Protein AF-A0A2D9P6U9-F1 (afdb_monomer)

pLDDT: mean 89.76, std 12.32, range [35.62, 98.62]

Radius of gyration: 15.86 Å; Cα contacts (8 Å, |Δi|>4): 103; chains: 1; bounding box: 39×36×44 Å

Nearest PDB structures (foldseek):
  6zie-assembly1_B  TM=2.541E-01  e=7.583E+00  Homo sapiens

Secondary structure (DSSP, 8-state):
-------HHHHHHHHHHHHHHHHHHHHHTTTTS-HHHHHHHHHHHHHHHHHHHH-HHHHHHHHIIIIIHHHHHHHHHT-HHHHHH---TTTS-TTTSTTHHHHHHHHHHHHHHHTT--HHHHHHHHHHHHHHHHHHHHHHHHHHTT-

Structure (m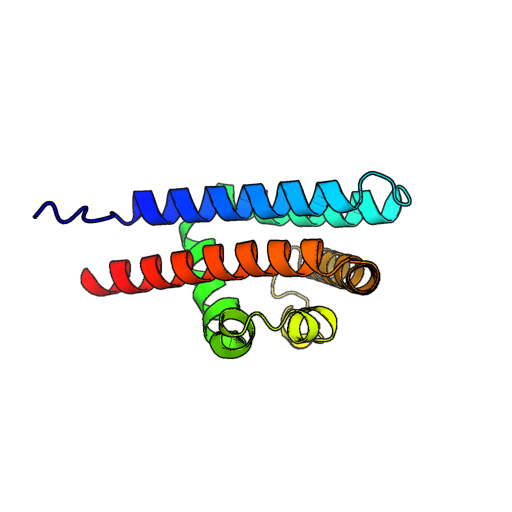mCIF, N/CA/C/O backbone):
data_AF-A0A2D9P6U9-F1
#
_entry.id   AF-A0A2D9P6U9-F1
#
loop_
_atom_site.group_PDB
_atom_site.id
_atom_site.type_symbol
_atom_site.label_atom_id
_atom_site.label_alt_id
_atom_site.label_comp_id
_atom_site.label_asym_id
_atom_site.label_entity_id
_atom_site.label_seq_id
_atom_site.pdbx_PDB_ins_code
_atom_site.Cartn_x
_atom_site.Cartn_y
_atom_site.Cartn_z
_atom_site.occupancy
_atom_site.B_iso_or_equiv
_atom_site.auth_seq_id
_atom_site.auth_comp_id
_atom_site.auth_asym_id
_atom_site.auth_atom_id
_atom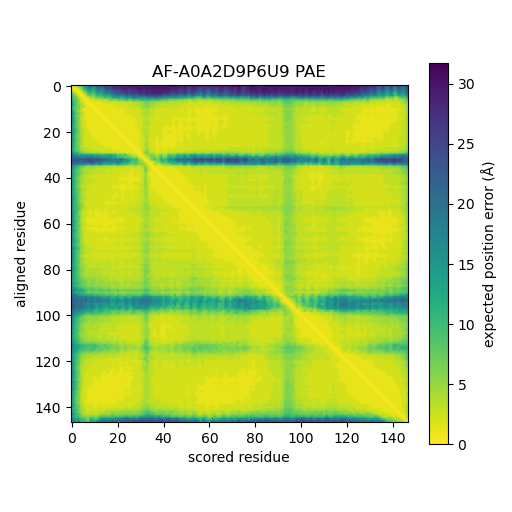_site.pdbx_PDB_model_num
ATOM 1 N N . MET A 1 1 ? -10.775 -17.458 27.946 1.00 35.62 1 MET A N 1
ATOM 2 C CA . MET A 1 1 ? -10.171 -17.271 26.608 1.00 35.62 1 MET A CA 1
ATOM 3 C C . MET A 1 1 ? -9.724 -15.824 26.510 1.00 35.62 1 MET A C 1
ATOM 5 O O . MET A 1 1 ? -10.567 -14.945 26.617 1.00 35.62 1 MET A O 1
ATOM 9 N N . ASN A 1 2 ? -8.417 -15.573 26.414 1.00 35.84 2 ASN A N 1
ATOM 10 C CA . ASN A 1 2 ? -7.880 -14.221 26.261 1.00 35.84 2 ASN A CA 1
ATOM 11 C C . ASN A 1 2 ? -8.333 -13.663 24.911 1.00 35.84 2 ASN A C 1
ATOM 13 O O . ASN A 1 2 ? -7.731 -13.967 23.882 1.00 35.84 2 ASN A O 1
ATOM 17 N N . ASN A 1 3 ? -9.388 -12.849 24.912 1.00 42.59 3 ASN A N 1
ATOM 18 C CA . ASN A 1 3 ? -9.627 -11.926 23.816 1.00 42.59 3 ASN A CA 1
ATOM 19 C C . ASN A 1 3 ? -8.451 -10.950 23.829 1.00 42.59 3 ASN A C 1
ATOM 21 O O . ASN A 1 3 ? -8.446 -9.985 24.589 1.00 42.59 3 ASN A O 1
ATOM 25 N N . LEU A 1 4 ? -7.432 -11.222 23.014 1.00 54.09 4 LEU A N 1
ATOM 26 C CA . LEU A 1 4 ? -6.508 -10.195 22.554 1.00 54.09 4 LEU A CA 1
ATOM 27 C C . LEU A 1 4 ? -7.364 -9.170 21.807 1.00 54.09 4 LEU A C 1
ATOM 29 O O . LEU A 1 4 ? -7.597 -9.281 20.605 1.00 54.09 4 LEU A O 1
ATOM 33 N N . VAL A 1 5 ? -7.918 -8.213 22.549 1.00 66.12 5 VAL A N 1
ATOM 34 C CA . VAL A 1 5 ? -8.590 -7.052 21.983 1.00 66.12 5 VAL A CA 1
ATOM 35 C C . VAL A 1 5 ? -7.483 -6.237 21.337 1.00 66.12 5 VAL A C 1
ATOM 37 O O . VAL A 1 5 ? -6.819 -5.446 21.999 1.00 66.12 5 VAL A O 1
ATOM 40 N N . ILE A 1 6 ? -7.228 -6.488 20.054 1.00 81.25 6 ILE A N 1
ATOM 41 C CA . ILE A 1 6 ? -6.286 -5.682 19.285 1.00 81.25 6 ILE A CA 1
ATOM 42 C C . ILE A 1 6 ? -6.856 -4.261 19.255 1.00 81.25 6 ILE A C 1
ATOM 44 O O . ILE A 1 6 ? -7.960 -4.024 18.755 1.00 81.25 6 ILE A O 1
ATOM 48 N N . ASP A 1 7 ? -6.129 -3.325 19.853 1.00 90.31 7 ASP A N 1
ATOM 49 C CA . ASP A 1 7 ? -6.518 -1.925 19.923 1.00 90.31 7 ASP A CA 1
ATOM 50 C C . ASP A 1 7 ? -6.195 -1.181 18.610 1.00 90.31 7 ASP A C 1
ATOM 52 O O . ASP A 1 7 ? -5.401 -1.628 17.779 1.00 90.31 7 ASP A O 1
ATOM 56 N N . GLU A 1 8 ? -6.816 -0.018 18.409 1.00 93.38 8 GLU A N 1
ATOM 57 C CA . GLU A 1 8 ? -6.653 0.796 17.192 1.00 93.38 8 GLU A CA 1
ATOM 58 C C . GLU A 1 8 ? -5.207 1.210 16.933 1.00 93.38 8 GLU A C 1
ATOM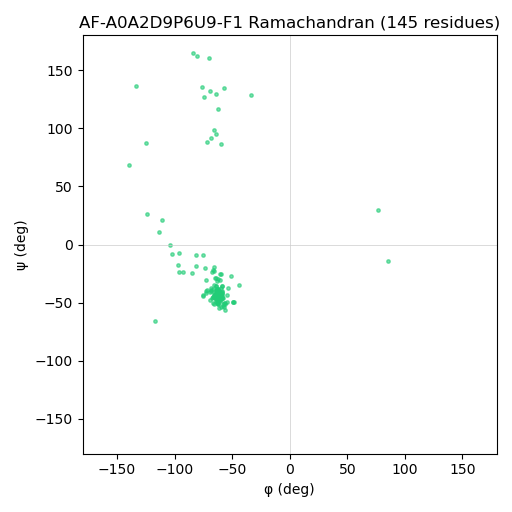 60 O O . GLU A 1 8 ? -4.785 1.263 15.778 1.00 93.38 8 GLU A O 1
ATOM 65 N N . LYS A 1 9 ? -4.443 1.495 17.993 1.00 95.00 9 LYS A N 1
ATOM 66 C CA . LYS A 1 9 ? -3.041 1.892 17.876 1.00 95.00 9 LYS A CA 1
ATOM 67 C C . LYS A 1 9 ? -2.209 0.706 17.398 1.00 95.00 9 LYS A C 1
ATOM 69 O O . LYS A 1 9 ? -1.372 0.880 16.515 1.00 95.00 9 LYS A O 1
ATOM 74 N N . SER A 1 10 ? -2.478 -0.498 17.898 1.00 96.38 10 SER A N 1
ATOM 75 C CA . SER A 1 10 ? -1.860 -1.734 17.407 1.00 96.38 10 SER A CA 1
ATOM 76 C C . SER A 1 10 ? -2.172 -1.993 15.928 1.00 96.38 10 SER A C 1
ATOM 78 O O . SER A 1 10 ? -1.255 -2.287 15.158 1.00 96.38 10 SER A O 1
ATOM 80 N N . ILE A 1 11 ? -3.426 -1.811 15.494 1.00 97.75 11 ILE A N 1
ATOM 81 C CA . ILE A 1 11 ? -3.815 -1.963 14.077 1.00 97.75 11 ILE A CA 1
ATOM 82 C C . ILE A 1 11 ? -3.109 -0.921 13.202 1.00 97.75 11 ILE A C 1
ATOM 84 O O . ILE A 1 11 ? -2.536 -1.270 12.169 1.00 97.75 11 ILE A O 1
ATOM 88 N N . LEU A 1 12 ? -3.115 0.348 13.622 1.00 97.69 12 LEU A N 1
ATOM 89 C CA . LEU A 1 12 ? -2.475 1.445 12.899 1.00 97.69 12 LEU A CA 1
ATOM 90 C C . LEU A 1 12 ? -0.966 1.216 12.755 1.00 97.69 12 LEU A C 1
ATOM 92 O O . LEU A 1 12 ? -0.418 1.354 11.664 1.00 97.69 12 LEU A O 1
ATOM 96 N N . ASN A 1 13 ? -0.300 0.798 13.833 1.00 97.62 13 ASN A N 1
ATOM 97 C CA . ASN A 1 13 ? 1.126 0.484 13.819 1.00 97.62 13 ASN A CA 1
ATOM 98 C C . ASN A 1 13 ? 1.437 -0.688 12.884 1.00 97.62 13 ASN A C 1
ATOM 100 O O . ASN A 1 13 ? 2.384 -0.615 12.098 1.00 97.62 13 ASN A O 1
ATOM 104 N N . ALA A 1 14 ? 0.630 -1.753 12.932 1.00 98.19 14 ALA A N 1
ATOM 105 C CA . ALA A 1 14 ? 0.775 -2.890 12.032 1.00 98.19 14 ALA A CA 1
ATOM 106 C C . ALA A 1 14 ? 0.584 -2.471 10.569 1.00 98.19 14 ALA A C 1
ATOM 108 O O . ALA A 1 14 ? 1.374 -2.875 9.716 1.00 98.19 14 ALA A O 1
ATOM 109 N N . PHE A 1 15 ? -0.412 -1.632 10.276 1.00 98.50 15 PHE A N 1
ATOM 110 C CA . PHE A 1 15 ? -0.642 -1.092 8.939 1.00 98.50 15 PHE A CA 1
ATOM 111 C C . PHE A 1 15 ? 0.571 -0.294 8.451 1.00 98.50 15 PHE A C 1
ATOM 113 O O . PHE A 1 15 ? 1.122 -0.610 7.398 1.00 98.50 15 PHE A O 1
ATOM 120 N N . CYS A 1 16 ? 1.034 0.685 9.236 1.00 98.19 16 CYS A N 1
ATOM 121 C CA . CYS A 1 16 ? 2.167 1.537 8.874 1.00 98.19 16 CYS A CA 1
ATOM 122 C C . CYS A 1 16 ? 3.439 0.716 8.638 1.00 98.19 16 CYS A C 1
ATOM 124 O O . CYS A 1 16 ? 4.158 0.959 7.669 1.00 98.19 16 CYS A O 1
ATOM 126 N N . LYS A 1 17 ? 3.694 -0.287 9.489 1.00 98.31 17 LYS A N 1
ATOM 127 C CA . LYS A 1 17 ? 4.822 -1.211 9.339 1.00 98.31 17 LYS A CA 1
ATOM 128 C C . LYS A 1 17 ? 4.728 -2.008 8.036 1.00 98.31 17 LYS A C 1
ATOM 130 O O . LYS A 1 17 ? 5.651 -1.948 7.232 1.00 98.31 17 LYS A O 1
ATOM 135 N N . ASN A 1 18 ? 3.611 -2.701 7.802 1.00 98.31 18 ASN A N 1
ATOM 136 C CA . ASN A 1 18 ? 3.431 -3.530 6.605 1.00 98.31 18 ASN A CA 1
ATOM 137 C C . ASN A 1 18 ? 3.483 -2.699 5.318 1.00 98.31 18 ASN A C 1
ATOM 139 O O . ASN A 1 18 ? 4.063 -3.135 4.327 1.00 98.31 18 ASN A O 1
ATOM 143 N N . TYR A 1 19 ? 2.911 -1.492 5.330 1.00 98.38 19 TYR A N 1
ATOM 144 C CA . TYR A 1 19 ? 2.962 -0.595 4.180 1.00 98.38 19 TYR A CA 1
ATOM 145 C C . TYR A 1 19 ? 4.394 -0.137 3.893 1.00 98.38 19 TYR A C 1
ATOM 147 O O . TYR A 1 19 ? 4.840 -0.166 2.748 1.00 98.38 19 TYR A O 1
ATOM 155 N N . LYS A 1 20 ? 5.143 0.254 4.930 1.00 97.81 20 LYS A N 1
ATOM 156 C CA . LYS A 1 20 ? 6.541 0.663 4.782 1.00 97.81 20 LYS A CA 1
ATOM 157 C C . LYS A 1 20 ? 7.405 -0.479 4.237 1.00 97.81 20 LYS A C 1
ATOM 159 O O . LYS A 1 20 ? 8.129 -0.266 3.270 1.00 97.81 20 LYS A O 1
ATOM 164 N N . GLU A 1 21 ? 7.278 -1.682 4.797 1.00 98.38 21 GLU A N 1
ATOM 165 C CA . GLU A 1 21 ? 7.990 -2.877 4.317 1.00 98.38 21 GLU A CA 1
ATOM 166 C C . GLU A 1 21 ? 7.652 -3.196 2.856 1.00 98.38 21 GLU A C 1
ATOM 168 O O . GLU A 1 21 ? 8.537 -3.539 2.073 1.00 98.38 21 GLU A O 1
ATOM 173 N N . TRP A 1 22 ? 6.384 -3.042 2.464 1.00 97.81 22 TRP A N 1
ATOM 174 C CA . TRP A 1 22 ? 5.963 -3.202 1.075 1.00 97.81 22 TRP A CA 1
ATOM 175 C C . TRP A 1 22 ? 6.657 -2.196 0.149 1.00 97.81 22 TRP A C 1
ATOM 177 O O . TRP A 1 22 ? 7.179 -2.587 -0.896 1.00 97.81 22 TRP A O 1
ATOM 187 N N . MET A 1 23 ? 6.705 -0.916 0.524 1.00 97.25 23 MET A N 1
ATOM 188 C CA . MET A 1 23 ? 7.369 0.121 -0.273 1.00 97.25 23 MET A CA 1
ATOM 189 C C . MET A 1 23 ? 8.881 -0.119 -0.380 1.00 97.25 23 MET A C 1
ATOM 191 O O . MET A 1 23 ? 9.439 -0.035 -1.470 1.00 97.25 23 MET A O 1
ATOM 195 N N . GLU A 1 24 ? 9.548 -0.473 0.721 1.00 96.38 24 GLU A N 1
ATOM 196 C CA . GLU A 1 24 ? 10.987 -0.775 0.730 1.00 96.38 24 GLU A CA 1
ATOM 197 C C . GLU A 1 24 ? 11.319 -1.995 -0.136 1.00 96.38 24 GLU A C 1
ATOM 199 O O . GLU A 1 24 ? 12.266 -1.967 -0.928 1.00 96.38 24 GLU A O 1
ATOM 204 N N . TRP A 1 25 ? 10.503 -3.048 -0.041 1.00 96.81 25 TRP A N 1
ATOM 205 C CA . TRP A 1 25 ? 10.629 -4.215 -0.904 1.00 96.81 25 TRP A CA 1
ATOM 206 C C . TRP A 1 25 ? 10.372 -3.860 -2.373 1.00 96.81 25 TRP A C 1
ATOM 208 O O . TRP A 1 25 ? 11.153 -4.261 -3.231 1.00 96.81 25 TRP A O 1
ATOM 218 N N . THR A 1 26 ? 9.357 -3.046 -2.667 1.00 94.12 26 THR A N 1
ATOM 219 C CA . THR A 1 26 ? 9.060 -2.575 -4.030 1.00 94.12 26 THR A CA 1
ATOM 220 C C . THR A 1 26 ? 10.260 -1.861 -4.641 1.00 94.12 26 THR A C 1
ATOM 222 O O . THR A 1 26 ? 10.701 -2.240 -5.717 1.00 94.12 26 THR A O 1
ATOM 225 N N . VAL A 1 27 ? 10.854 -0.891 -3.937 1.00 94.44 27 VAL A N 1
ATOM 226 C CA . VAL A 1 27 ? 12.060 -0.182 -4.405 1.00 94.44 27 VAL A CA 1
ATOM 227 C C . VAL A 1 27 ? 13.217 -1.153 -4.654 1.00 94.44 27 VAL A C 1
ATOM 229 O O . VAL A 1 27 ? 13.988 -0.968 -5.594 1.00 94.44 27 VAL A O 1
ATOM 232 N N . SER A 1 28 ? 13.337 -2.207 -3.839 1.00 93.31 28 SER A N 1
ATOM 233 C CA . SER A 1 28 ? 14.403 -3.203 -3.984 1.00 93.31 28 SER A CA 1
ATOM 234 C C . SER A 1 28 ? 14.348 -4.002 -5.287 1.00 93.31 28 SER A C 1
ATOM 236 O O . SER A 1 28 ? 15.409 -4.371 -5.784 1.00 93.31 28 SER A O 1
ATOM 238 N N . LEU A 1 29 ? 13.157 -4.197 -5.866 1.00 91.69 29 LEU A N 1
ATOM 239 C CA . LEU A 1 29 ? 12.969 -4.925 -7.127 1.00 91.69 29 LEU A CA 1
ATOM 240 C C . LEU A 1 29 ? 13.606 -4.218 -8.332 1.00 91.69 29 LEU A C 1
ATOM 242 O O . LEU A 1 29 ? 13.865 -4.860 -9.341 1.00 91.69 29 LEU A O 1
ATOM 246 N N . PHE A 1 30 ? 13.885 -2.917 -8.219 1.00 88.44 30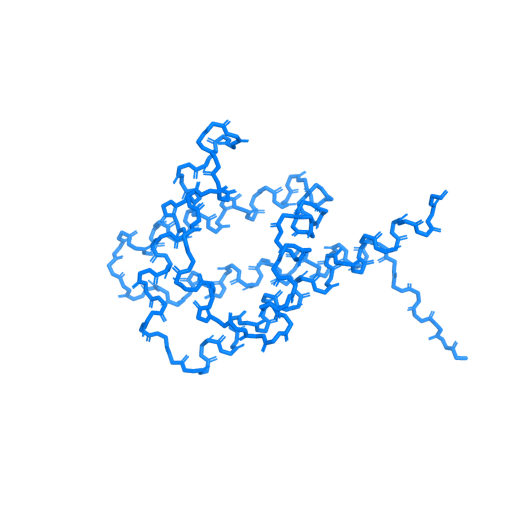 PHE A N 1
ATOM 247 C CA . PHE A 1 30 ? 14.347 -2.072 -9.325 1.00 88.44 30 PHE A CA 1
ATOM 248 C C . PHE A 1 30 ? 15.785 -1.573 -9.150 1.00 88.44 30 PHE A C 1
ATOM 250 O O . PHE A 1 30 ? 16.221 -0.688 -9.880 1.00 88.44 30 PHE A O 1
ATOM 257 N N . LYS A 1 31 ? 16.537 -2.099 -8.173 1.00 79.75 31 LYS A N 1
ATOM 258 C CA . LYS A 1 31 ? 17.890 -1.608 -7.841 1.00 79.75 31 LYS A CA 1
ATOM 259 C C . LYS A 1 31 ? 18.901 -1.749 -8.982 1.00 79.75 31 LYS A C 1
ATOM 261 O O . LYS A 1 31 ? 19.825 -0.943 -9.042 1.00 79.75 31 LYS A O 1
ATOM 266 N N . GLU A 1 32 ? 18.727 -2.750 -9.841 1.00 68.94 32 GLU A N 1
ATOM 267 C CA . GLU A 1 32 ? 19.646 -3.072 -10.942 1.00 68.94 32 GLU A CA 1
ATOM 268 C C . GLU A 1 32 ? 19.219 -2.465 -12.291 1.00 68.94 32 GLU A C 1
ATOM 270 O O . GLU A 1 32 ? 19.975 -2.515 -13.258 1.00 68.94 32 GLU A O 1
ATOM 275 N N . GLU A 1 33 ? 18.032 -1.853 -12.373 1.00 60.38 33 GLU A N 1
ATOM 276 C CA . GLU A 1 33 ? 17.547 -1.220 -13.602 1.00 60.38 33 GLU A CA 1
ATOM 277 C C . GLU A 1 33 ? 18.084 0.214 -13.776 1.00 60.38 33 GLU A C 1
ATOM 279 O O . GLU A 1 33 ? 18.588 0.839 -12.840 1.00 60.38 33 GLU A O 1
ATOM 284 N N . ASN A 1 34 ? 17.957 0.749 -15.001 1.00 64.19 34 ASN A N 1
ATOM 285 C CA . ASN A 1 34 ? 18.293 2.127 -15.376 1.00 64.19 34 ASN A CA 1
ATOM 286 C C . ASN A 1 34 ? 18.024 3.120 -14.228 1.00 64.19 34 ASN A C 1
ATOM 288 O O . ASN A 1 34 ? 16.917 3.191 -13.688 1.00 64.19 34 ASN A O 1
ATOM 292 N N . ASN A 1 35 ? 19.038 3.933 -13.912 1.00 79.31 35 ASN A N 1
ATOM 293 C CA . ASN A 1 35 ? 19.049 4.917 -12.829 1.00 79.31 35 ASN A CA 1
ATOM 294 C C . ASN A 1 35 ? 17.745 5.743 -12.741 1.00 79.31 35 ASN A C 1
ATOM 296 O O . ASN A 1 35 ? 17.284 6.058 -11.645 1.00 79.31 35 ASN A O 1
ATOM 300 N N . LYS A 1 36 ? 17.107 6.056 -13.879 1.00 89.19 36 LYS A N 1
ATOM 301 C CA . LYS A 1 36 ? 15.840 6.801 -13.902 1.00 89.19 36 LYS A CA 1
ATOM 302 C C . LYS A 1 36 ? 14.658 6.022 -13.301 1.00 89.19 36 LYS A C 1
ATOM 304 O O . LYS A 1 36 ? 13.992 6.572 -12.429 1.00 89.19 36 LYS A O 1
ATOM 309 N N . THR A 1 37 ? 14.413 4.773 -13.711 1.00 90.19 37 THR A N 1
ATOM 310 C CA . THR A 1 37 ? 13.281 3.948 -13.229 1.00 90.19 37 THR A CA 1
ATOM 311 C C . THR A 1 37 ? 13.332 3.793 -11.714 1.00 90.19 37 THR A C 1
ATOM 313 O O . THR A 1 37 ? 12.381 4.127 -11.005 1.00 90.19 37 THR A O 1
ATOM 316 N N . HIS A 1 38 ? 14.493 3.388 -11.203 1.00 92.19 38 HIS A N 1
ATOM 317 C CA . HIS A 1 38 ? 14.715 3.226 -9.774 1.00 92.19 38 HIS A CA 1
ATOM 318 C C . HIS A 1 38 ? 14.511 4.534 -8.994 1.00 92.19 38 HIS A C 1
ATOM 320 O O . HIS A 1 38 ? 13.861 4.524 -7.947 1.00 92.19 38 HIS A O 1
ATOM 326 N N . LYS A 1 39 ? 15.017 5.670 -9.501 1.00 92.69 39 LYS A N 1
ATOM 327 C CA . LYS A 1 39 ? 14.821 6.991 -8.878 1.00 92.69 39 LYS A CA 1
ATOM 328 C C . LYS A 1 39 ? 13.352 7.400 -8.828 1.00 92.69 39 LYS A C 1
ATOM 330 O O . LYS A 1 39 ? 12.911 7.882 -7.785 1.00 92.69 39 LYS A O 1
ATOM 335 N N . THR A 1 40 ? 12.602 7.201 -9.912 1.00 94.00 40 THR A N 1
ATOM 336 C CA . THR A 1 40 ? 11.169 7.525 -9.963 1.00 94.00 40 THR A CA 1
ATOM 337 C C . THR A 1 40 ? 10.396 6.696 -8.939 1.00 94.00 40 THR A C 1
ATOM 339 O O . THR A 1 40 ? 9.693 7.261 -8.101 1.00 94.00 40 THR A O 1
ATOM 342 N N . ILE A 1 41 ? 10.601 5.374 -8.927 1.00 94.38 41 ILE A N 1
ATOM 343 C CA . ILE A 1 41 ? 9.911 4.464 -8.001 1.00 94.38 41 ILE A CA 1
ATOM 344 C C . ILE A 1 41 ? 10.269 4.780 -6.548 1.00 94.38 41 ILE A C 1
ATOM 346 O O . ILE A 1 41 ? 9.377 4.952 -5.716 1.00 94.38 41 ILE A O 1
ATOM 350 N N . ARG A 1 42 ? 11.562 4.949 -6.243 1.00 94.62 42 ARG A N 1
ATOM 351 C CA . ARG A 1 42 ? 12.024 5.350 -4.908 1.00 94.62 42 ARG A CA 1
ATOM 352 C C . ARG A 1 42 ? 11.378 6.655 -4.459 1.00 94.62 42 ARG A C 1
ATOM 354 O O . ARG A 1 42 ? 10.813 6.709 -3.371 1.00 94.62 42 ARG A O 1
ATOM 361 N N . GLY A 1 43 ? 11.421 7.681 -5.305 1.00 94.56 43 GLY A N 1
ATOM 362 C CA . GLY A 1 43 ? 10.892 8.997 -4.973 1.00 94.56 43 GLY A CA 1
ATOM 363 C C . GLY A 1 43 ? 9.380 9.00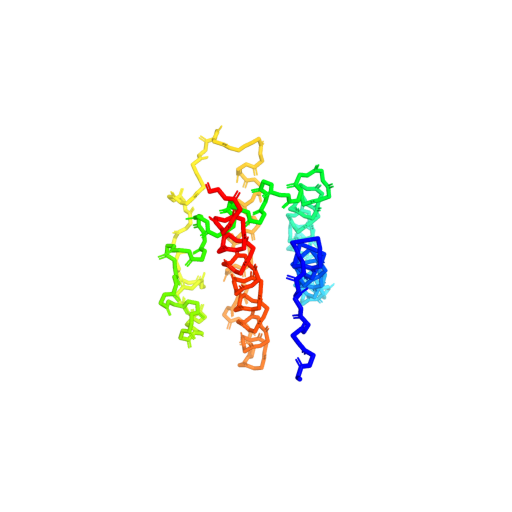5 -4.732 1.00 94.56 43 GLY A C 1
ATOM 364 O O . GLY A 1 43 ? 8.910 9.813 -3.931 1.00 94.56 43 GLY A O 1
ATOM 365 N N . GLY A 1 44 ? 8.613 8.144 -5.407 1.00 94.19 44 GLY A N 1
ATOM 366 C CA . GLY A 1 44 ? 7.182 7.973 -5.152 1.00 94.19 44 GLY A CA 1
ATOM 367 C C . GLY A 1 44 ? 6.891 7.186 -3.871 1.00 94.19 44 GLY A C 1
ATOM 368 O O . GLY A 1 44 ? 6.067 7.611 -3.061 1.00 94.19 44 GLY A O 1
ATOM 369 N N . CYS A 1 45 ? 7.614 6.090 -3.631 1.00 94.94 45 CYS A N 1
ATOM 370 C CA . CYS A 1 45 ? 7.505 5.311 -2.395 1.00 94.94 45 CYS A CA 1
ATOM 371 C C . CYS A 1 45 ? 7.844 6.147 -1.148 1.00 94.94 45 CYS A C 1
ATOM 373 O O . CYS A 1 45 ? 7.109 6.118 -0.162 1.00 94.94 45 CYS A O 1
ATOM 375 N N . GLU A 1 46 ? 8.921 6.936 -1.193 1.00 94.88 46 GLU A N 1
ATOM 376 C CA . GLU A 1 46 ? 9.315 7.841 -0.104 1.00 94.88 46 GLU A CA 1
ATOM 377 C C . GLU A 1 46 ? 8.248 8.899 0.178 1.00 94.88 46 GLU A C 1
ATOM 379 O O . GLU A 1 46 ? 7.957 9.194 1.337 1.00 94.88 46 GLU A O 1
ATOM 384 N N . LEU A 1 47 ? 7.627 9.437 -0.873 1.00 93.94 47 LEU A N 1
ATOM 385 C CA . LEU A 1 47 ? 6.566 10.429 -0.755 1.00 93.94 47 LEU A CA 1
ATOM 386 C C . LEU A 1 47 ? 5.368 9.881 0.022 1.00 93.94 47 LEU A C 1
ATOM 388 O O . LEU A 1 47 ? 4.908 10.518 0.971 1.00 93.94 47 LEU A O 1
ATOM 392 N N . VAL A 1 48 ? 4.900 8.684 -0.336 1.00 92.81 48 VAL A N 1
ATOM 393 C CA . VAL A 1 48 ? 3.782 8.038 0.363 1.00 92.81 48 VAL A CA 1
ATOM 394 C C . VAL A 1 48 ? 4.170 7.686 1.800 1.00 92.81 48 VAL A C 1
ATOM 396 O O . VAL A 1 48 ? 3.420 7.982 2.728 1.00 92.81 48 VAL A O 1
ATOM 399 N N . CYS A 1 49 ? 5.364 7.129 2.018 1.00 94.56 49 CYS A N 1
ATOM 400 C CA . CYS A 1 49 ? 5.861 6.829 3.361 1.00 94.56 49 CYS A CA 1
ATOM 401 C C . CYS A 1 49 ? 5.963 8.081 4.246 1.00 94.56 49 CYS A C 1
ATOM 403 O O . CYS A 1 49 ? 5.660 8.016 5.436 1.00 94.56 49 CYS A O 1
ATOM 405 N N . ASN A 1 50 ? 6.363 9.227 3.693 1.00 94.44 50 ASN A N 1
ATOM 406 C CA . ASN A 1 50 ? 6.400 10.489 4.431 1.00 94.44 50 ASN A CA 1
ATOM 407 C C . ASN A 1 50 ? 4.993 10.990 4.768 1.00 94.44 50 ASN A C 1
ATOM 409 O O . ASN A 1 50 ? 4.765 11.431 5.891 1.00 94.44 50 ASN A O 1
ATOM 413 N N . PHE A 1 51 ? 4.030 10.847 3.856 1.00 92.94 51 PHE A N 1
ATOM 414 C CA . PHE A 1 51 ? 2.637 11.171 4.157 1.00 92.94 51 PHE A CA 1
ATOM 415 C C . PHE A 1 51 ? 2.060 10.286 5.275 1.00 92.94 51 PHE A C 1
ATOM 417 O O . PHE A 1 51 ? 1.419 10.803 6.188 1.00 92.94 51 PHE A O 1
ATOM 424 N N . ILE A 1 52 ? 2.366 8.982 5.276 1.00 95.00 52 ILE A N 1
ATOM 425 C CA . ILE A 1 52 ? 1.986 8.059 6.361 1.00 95.00 52 ILE A CA 1
ATOM 426 C C . ILE A 1 52 ? 2.569 8.509 7.703 1.00 95.00 52 ILE A C 1
ATOM 428 O O . ILE A 1 52 ? 1.869 8.469 8.708 1.00 95.00 52 ILE A O 1
ATOM 432 N N . LYS A 1 53 ? 3.835 8.950 7.737 1.00 94.69 53 LYS A N 1
ATOM 433 C CA . LYS A 1 53 ? 4.463 9.453 8.971 1.00 94.69 53 LYS A CA 1
ATOM 434 C C . LYS A 1 53 ? 3.768 10.705 9.506 1.00 94.69 53 LYS A C 1
ATOM 436 O O . LYS A 1 53 ? 3.639 10.837 10.717 1.00 94.69 53 LYS A O 1
ATOM 441 N N . LEU A 1 54 ? 3.349 11.611 8.620 1.00 94.94 54 LEU A N 1
ATOM 442 C CA . LEU A 1 54 ? 2.707 12.870 9.000 1.00 94.94 54 LEU A CA 1
ATOM 443 C C . LEU A 1 54 ? 1.260 12.667 9.461 1.00 94.94 54 LEU A C 1
ATOM 445 O O . LEU A 1 54 ? 0.859 13.241 10.465 1.00 94.94 54 LEU A O 1
ATOM 449 N N . ASN A 1 55 ? 0.478 11.857 8.739 1.00 96.25 55 ASN A N 1
ATOM 450 C CA . ASN A 1 55 ? -0.956 11.685 8.987 1.00 96.25 55 ASN A CA 1
ATOM 451 C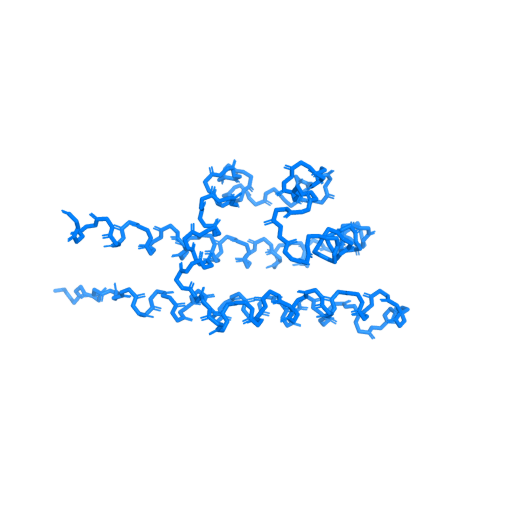 C . ASN A 1 55 ? -1.399 10.214 8.835 1.00 96.25 55 ASN A C 1
ATOM 453 O O . ASN A 1 55 ? -2.159 9.882 7.917 1.00 96.25 55 ASN A O 1
ATOM 457 N N . PRO A 1 56 ? -0.981 9.309 9.741 1.00 96.81 56 PRO A N 1
ATOM 458 C CA . PRO A 1 56 ? -1.224 7.871 9.595 1.00 96.81 56 PRO A CA 1
ATOM 459 C C . PRO A 1 56 ? -2.717 7.510 9.626 1.00 96.81 56 PRO A C 1
ATOM 461 O O . PRO A 1 56 ? -3.152 6.639 8.875 1.00 96.81 56 PRO A O 1
ATOM 464 N N . ILE A 1 57 ? -3.521 8.210 10.440 1.00 97.00 57 ILE A N 1
ATOM 465 C CA . ILE A 1 57 ? -4.977 7.997 10.541 1.00 97.00 57 ILE A CA 1
ATOM 466 C C . ILE A 1 57 ? -5.683 8.385 9.235 1.00 97.00 57 ILE A C 1
ATOM 468 O O . ILE A 1 57 ? -6.530 7.641 8.735 1.00 97.00 57 ILE A O 1
ATOM 472 N N . LEU A 1 58 ? -5.329 9.540 8.661 1.00 96.00 58 LEU A N 1
ATOM 473 C CA . LEU A 1 58 ? -5.891 9.984 7.385 1.00 96.00 58 LEU A CA 1
ATOM 474 C C . LEU A 1 58 ? -5.526 9.003 6.270 1.00 96.00 58 LEU A C 1
ATOM 476 O O . LEU A 1 58 ? -6.364 8.667 5.439 1.00 96.00 58 LEU A O 1
ATOM 480 N N . PHE A 1 59 ? -4.293 8.498 6.280 1.00 96.50 59 PHE A N 1
ATOM 481 C CA . PHE A 1 59 ? -3.861 7.560 5.260 1.00 96.50 59 PHE A CA 1
ATOM 482 C C . PHE A 1 59 ? -4.556 6.200 5.370 1.00 96.50 59 PHE A C 1
ATOM 484 O O . PHE A 1 59 ? -5.060 5.724 4.361 1.00 96.50 59 PHE A O 1
ATOM 491 N N . ILE A 1 60 ? -4.648 5.575 6.552 1.00 98.25 60 ILE A N 1
ATOM 492 C CA . ILE A 1 60 ? -5.305 4.258 6.679 1.00 98.25 60 ILE A CA 1
ATOM 493 C C . ILE A 1 60 ? -6.801 4.321 6.329 1.00 98.25 60 ILE A C 1
ATOM 495 O O . ILE A 1 60 ? -7.326 3.428 5.664 1.00 98.25 60 ILE A O 1
ATOM 499 N N . THR A 1 61 ? -7.487 5.398 6.724 1.00 97.00 61 THR A N 1
ATOM 500 C CA . THR A 1 61 ? -8.913 5.597 6.419 1.00 97.00 61 THR A CA 1
ATOM 501 C C . THR A 1 61 ? -9.131 5.933 4.943 1.00 97.00 61 THR A C 1
ATOM 503 O O . THR A 1 61 ? -10.025 5.373 4.306 1.00 97.00 61 THR A O 1
ATOM 506 N N . GLY A 1 62 ? -8.273 6.781 4.369 1.00 95.19 62 GLY A N 1
ATOM 507 C CA . GLY A 1 62 ? -8.248 7.075 2.939 1.00 95.19 62 GLY A CA 1
ATOM 508 C C . GLY A 1 62 ? -7.940 5.838 2.095 1.00 95.19 62 GLY A C 1
ATOM 509 O O . GLY A 1 62 ? -8.632 5.594 1.112 1.00 95.19 62 GLY A O 1
ATOM 510 N N . TYR A 1 63 ? -6.977 5.012 2.509 1.00 96.56 63 TYR A N 1
ATOM 511 C CA . TYR A 1 63 ? -6.635 3.750 1.851 1.00 96.56 63 TYR A CA 1
ATOM 512 C C . TYR A 1 63 ? -7.839 2.806 1.819 1.00 96.56 63 TYR A C 1
ATOM 514 O O . TYR A 1 63 ? -8.177 2.277 0.761 1.00 96.56 63 TYR A O 1
ATOM 522 N N . TYR A 1 64 ? -8.545 2.639 2.943 1.00 97.94 64 TYR A N 1
ATOM 523 C CA . TYR A 1 64 ? -9.776 1.850 2.955 1.00 97.94 64 TYR A CA 1
ATOM 524 C C . TYR A 1 64 ? -10.799 2.394 1.948 1.00 97.94 64 TYR A C 1
ATOM 526 O O . TYR A 1 64 ? -11.254 1.657 1.077 1.00 97.94 64 TYR A O 1
ATOM 534 N N . LYS A 1 65 ? -11.129 3.688 2.029 1.00 95.69 65 LYS A N 1
ATOM 535 C CA . LYS A 1 65 ? -12.183 4.304 1.210 1.00 95.69 65 LYS A CA 1
ATOM 536 C C . LYS A 1 65 ? -11.857 4.305 -0.286 1.00 95.69 65 LYS A C 1
ATOM 538 O O . LYS A 1 65 ? -12.735 4.041 -1.103 1.00 95.69 65 LYS A O 1
ATOM 543 N N . GLN A 1 66 ? -10.625 4.655 -0.644 1.00 92.69 66 GLN A N 1
ATOM 544 C CA . GLN A 1 66 ? -10.232 4.899 -2.033 1.00 92.69 66 GLN A CA 1
ATOM 545 C C . GLN A 1 66 ? -9.671 3.658 -2.724 1.00 92.69 66 GLN A C 1
ATOM 547 O O . GLN A 1 66 ? -9.734 3.579 -3.945 1.00 92.69 66 GLN A O 1
ATOM 552 N N . ILE A 1 67 ? -9.142 2.690 -1.970 1.00 94.75 67 ILE A N 1
ATOM 553 C CA . ILE A 1 67 ? -8.492 1.505 -2.538 1.00 94.75 67 ILE A CA 1
ATOM 554 C C . ILE A 1 67 ? -9.264 0.250 -2.148 1.00 94.75 67 ILE A C 1
ATOM 556 O O . ILE A 1 67 ? -9.851 -0.392 -3.019 1.00 94.75 67 ILE A O 1
ATOM 560 N N . TYR A 1 68 ? -9.312 -0.104 -0.859 1.00 97.94 68 TYR A N 1
ATOM 561 C CA . TYR A 1 68 ? -9.846 -1.417 -0.491 1.00 97.94 68 TYR A CA 1
ATOM 562 C C . TYR A 1 68 ? -11.348 -1.545 -0.758 1.00 97.94 68 TYR A C 1
ATOM 564 O O . TYR A 1 68 ? -11.766 -2.524 -1.360 1.00 97.94 68 TYR A O 1
ATOM 572 N N . ALA A 1 69 ? -12.163 -0.557 -0.386 1.00 97.12 69 ALA A N 1
ATOM 573 C CA . ALA A 1 69 ? -13.607 -0.596 -0.607 1.00 97.12 69 ALA A CA 1
ATOM 574 C C . ALA A 1 69 ? -13.969 -0.642 -2.103 1.00 97.12 69 ALA A C 1
ATOM 576 O O . ALA A 1 69 ? -14.860 -1.392 -2.492 1.00 97.12 69 ALA A O 1
ATOM 577 N N . ARG A 1 70 ? -13.250 0.112 -2.948 1.00 95.62 70 ARG A N 1
ATOM 578 C CA . ARG A 1 70 ? -13.499 0.172 -4.399 1.00 95.62 70 ARG A CA 1
ATOM 579 C C . ARG A 1 70 ? -13.055 -1.091 -5.128 1.00 95.62 70 ARG A C 1
ATOM 581 O O . ARG A 1 70 ? -13.743 -1.556 -6.030 1.00 95.62 70 ARG A O 1
ATOM 588 N N . TYR A 1 71 ? -11.914 -1.651 -4.733 1.00 96.69 71 TYR A N 1
ATOM 589 C CA . TYR A 1 71 ? -11.280 -2.774 -5.428 1.00 96.69 71 TYR A CA 1
ATOM 590 C C . TYR A 1 71 ? -11.321 -4.071 -4.624 1.00 96.69 71 TYR A C 1
ATOM 592 O O . TYR A 1 71 ? -10.545 -4.985 -4.892 1.00 96.69 71 TYR A O 1
ATOM 600 N N . LYS A 1 72 ? -12.241 -4.171 -3.655 1.00 97.31 72 LYS A N 1
ATOM 601 C CA . LYS A 1 72 ? -12.326 -5.277 -2.695 1.00 97.31 72 LYS A CA 1
ATOM 602 C C . LYS A 1 72 ? -12.275 -6.638 -3.374 1.00 97.31 72 LYS A C 1
ATOM 604 O O . LYS A 1 72 ? -11.475 -7.477 -2.981 1.00 97.31 72 LYS A O 1
ATOM 609 N N . LYS A 1 73 ? -13.098 -6.826 -4.410 1.00 97.69 73 LYS A N 1
ATOM 610 C CA . LYS A 1 73 ? -13.164 -8.074 -5.173 1.00 97.69 73 LYS A CA 1
ATOM 611 C C . LYS A 1 73 ? -11.790 -8.462 -5.732 1.00 97.69 73 LYS A C 1
ATOM 613 O O . LYS A 1 73 ? -11.285 -9.528 -5.408 1.00 97.69 73 LYS A O 1
ATOM 618 N N . TYR A 1 74 ? -11.164 -7.573 -6.500 1.00 97.75 74 TYR A N 1
ATOM 619 C CA . TYR A 1 74 ? -9.863 -7.826 -7.125 1.00 97.75 74 TYR A CA 1
ATOM 620 C C . TYR A 1 74 ? -8.751 -8.039 -6.088 1.00 97.75 74 TYR A C 1
ATOM 622 O O . TYR A 1 74 ? -7.902 -8.917 -6.241 1.00 97.75 74 TYR A O 1
ATOM 630 N N . ILE A 1 75 ? -8.779 -7.277 -4.988 1.00 97.88 75 ILE A N 1
ATOM 631 C CA . ILE A 1 75 ? -7.825 -7.427 -3.884 1.00 97.88 75 ILE A CA 1
ATOM 632 C C . ILE A 1 75 ? -7.978 -8.788 -3.225 1.00 97.88 75 ILE A C 1
ATOM 634 O O . ILE A 1 75 ? -6.967 -9.455 -3.036 1.00 97.88 75 ILE A O 1
ATOM 638 N N . ASP A 1 76 ? -9.197 -9.204 -2.884 1.00 96.88 76 ASP A N 1
ATOM 639 C CA . ASP A 1 76 ? -9.461 -10.456 -2.172 1.00 96.88 76 ASP A CA 1
ATOM 640 C C . ASP A 1 76 ? -9.165 -11.684 -3.033 1.00 96.88 76 ASP A C 1
ATOM 642 O O . ASP A 1 76 ? -8.521 -12.625 -2.553 1.00 96.88 76 ASP A O 1
ATOM 646 N N . ASP A 1 77 ? -9.516 -11.620 -4.318 1.00 97.38 77 ASP A N 1
ATOM 647 C CA . ASP A 1 77 ? -9.205 -12.655 -5.305 1.00 97.38 77 ASP A CA 1
ATOM 648 C C . ASP A 1 77 ? -7.688 -12.731 -5.562 1.00 97.38 77 ASP A C 1
ATOM 650 O O . ASP A 1 77 ? -7.142 -13.790 -5.857 1.00 97.38 77 ASP A O 1
ATOM 654 N N . GLY A 1 78 ? -6.946 -11.648 -5.306 1.00 95.88 78 GLY A N 1
ATOM 655 C CA . GLY A 1 78 ? -5.516 -11.573 -5.613 1.00 95.88 78 GLY A CA 1
ATOM 656 C C . GLY A 1 78 ? -5.253 -11.358 -7.097 1.00 95.88 78 GLY A C 1
ATOM 657 O O . GLY A 1 78 ? -4.219 -11.793 -7.596 1.00 95.88 78 GLY A O 1
ATOM 658 N N . ASP A 1 79 ? -6.181 -10.689 -7.778 1.00 95.75 79 ASP A N 1
ATOM 659 C CA . ASP A 1 79 ? -6.094 -10.367 -9.194 1.00 95.75 79 ASP A CA 1
ATOM 660 C C . ASP A 1 79 ? -5.044 -9.275 -9.420 1.00 95.75 79 ASP A C 1
ATOM 662 O O . ASP A 1 79 ? -5.312 -8.074 -9.373 1.00 95.75 79 ASP A O 1
ATOM 666 N N . PHE A 1 80 ? -3.802 -9.713 -9.610 1.00 94.31 80 PHE A N 1
ATOM 667 C CA . PHE A 1 80 ? -2.678 -8.835 -9.906 1.00 94.31 80 PHE A CA 1
ATOM 668 C C . PHE A 1 80 ? -2.844 -8.124 -11.256 1.00 94.31 80 PHE A C 1
ATOM 670 O O . PHE A 1 80 ? -2.452 -6.963 -11.388 1.00 94.31 80 PHE A O 1
ATOM 677 N N . ASN A 1 81 ? -3.431 -8.804 -12.246 1.00 93.69 81 ASN A N 1
ATOM 678 C CA . ASN A 1 81 ? -3.541 -8.293 -13.611 1.00 93.69 81 ASN A CA 1
ATOM 679 C C . ASN A 1 81 ? -4.457 -7.074 -13.664 1.00 93.69 81 ASN A C 1
ATOM 681 O O . ASN A 1 81 ? -4.097 -6.086 -14.303 1.00 93.69 81 ASN A O 1
ATOM 685 N N . PHE A 1 82 ? -5.547 -7.077 -12.889 1.00 93.81 82 PHE A N 1
ATOM 686 C CA . PHE A 1 82 ? -6.374 -5.887 -12.699 1.00 93.81 82 PHE A CA 1
ATOM 687 C C . PHE A 1 82 ? -5.526 -4.652 -12.349 1.00 93.81 82 PHE A C 1
ATOM 689 O O . PHE A 1 82 ? -5.640 -3.616 -12.999 1.00 93.81 82 PHE A O 1
ATOM 696 N N . PHE A 1 83 ? -4.619 -4.754 -11.370 1.00 91.88 83 PHE A N 1
ATOM 697 C CA . PHE A 1 83 ? -3.783 -3.621 -10.952 1.00 91.88 83 PHE A CA 1
ATOM 698 C C . PHE A 1 83 ? -2.690 -3.263 -11.959 1.00 91.88 83 PHE A C 1
ATOM 700 O O . PHE A 1 83 ? -2.304 -2.093 -12.039 1.00 91.88 83 PHE A O 1
ATOM 707 N N . ALA A 1 84 ? -2.182 -4.238 -12.711 1.00 91.62 84 ALA A N 1
ATOM 708 C CA . ALA A 1 84 ? -1.166 -3.999 -13.727 1.00 91.62 84 ALA A CA 1
ATOM 709 C C . ALA A 1 84 ? -1.735 -3.275 -14.957 1.00 91.62 84 ALA A C 1
ATOM 711 O O . ALA A 1 84 ? -1.107 -2.359 -15.500 1.00 91.62 84 ALA A O 1
ATOM 712 N N . GLU A 1 85 ? -2.950 -3.630 -15.359 1.00 92.38 85 GLU A N 1
ATOM 713 C CA . GLU A 1 85 ? -3.566 -3.177 -16.606 1.00 92.38 85 GLU A CA 1
ATOM 714 C C . GLU A 1 85 ? -4.487 -1.969 -16.418 1.00 92.38 85 GLU A C 1
ATOM 716 O O . GLU A 1 85 ? -4.656 -1.180 -17.349 1.00 92.38 85 GLU A O 1
ATOM 721 N N . LYS A 1 86 ? -5.014 -1.754 -15.208 1.00 91.94 86 LYS A N 1
ATOM 722 C CA . LYS A 1 86 ? -5.931 -0.651 -14.907 1.00 91.94 86 LYS A CA 1
ATOM 723 C C . LYS A 1 86 ? -5.347 0.717 -15.238 1.00 91.94 86 LYS A C 1
ATOM 725 O O . LYS A 1 86 ? -4.242 1.051 -14.823 1.00 91.94 86 LYS A O 1
ATOM 730 N N . ASP A 1 87 ? -6.139 1.561 -15.892 1.00 88.75 87 ASP A N 1
ATOM 731 C CA . ASP A 1 87 ? -5.855 2.989 -15.979 1.00 88.75 87 ASP A CA 1
ATOM 732 C C . ASP A 1 87 ? -6.153 3.705 -14.645 1.00 88.75 87 ASP A C 1
ATOM 734 O O . ASP A 1 87 ? -7.241 3.575 -14.072 1.00 88.75 87 ASP A O 1
ATOM 738 N N . TYR A 1 88 ? -5.158 4.442 -14.147 1.00 88.81 88 TYR A N 1
ATOM 739 C CA . TYR A 1 88 ? -5.196 5.179 -12.878 1.00 88.81 88 TYR A CA 1
ATOM 740 C C . TYR A 1 88 ? -5.371 6.689 -13.080 1.00 88.81 88 TYR A C 1
ATOM 742 O O . TYR A 1 88 ? -5.439 7.416 -12.092 1.00 88.81 88 TYR A O 1
ATOM 750 N N . SER A 1 89 ? -5.463 7.165 -14.327 1.00 84.81 89 SER A N 1
ATOM 751 C CA . SER A 1 89 ? -5.712 8.579 -14.645 1.00 84.81 89 SER A CA 1
ATOM 752 C C . SER A 1 89 ? -6.964 9.126 -13.942 1.00 84.81 89 SER A C 1
ATOM 754 O O . SER A 1 89 ? -6.957 10.240 -13.433 1.00 84.81 89 SER A O 1
ATOM 756 N N . TRP A 1 90 ? -8.004 8.298 -13.822 1.00 84.00 90 TRP A N 1
ATOM 757 C CA . TRP A 1 90 ? -9.263 8.626 -13.142 1.00 84.00 90 TRP A CA 1
ATOM 758 C C . TRP A 1 90 ? -9.214 8.485 -11.616 1.00 84.00 90 TRP A C 1
ATOM 760 O O . TRP A 1 90 ? -10.068 9.020 -10.914 1.00 84.00 90 TRP A O 1
ATOM 770 N N . ASP A 1 91 ? -8.234 7.748 -11.090 1.00 82.25 91 ASP A N 1
ATOM 771 C CA . ASP A 1 91 ? -8.066 7.543 -9.648 1.00 82.25 91 ASP A CA 1
ATOM 772 C C . ASP A 1 91 ? -7.264 8.689 -9.012 1.00 82.25 91 ASP A C 1
ATOM 774 O O . ASP A 1 91 ? -7.370 8.935 -7.808 1.00 82.25 91 ASP A O 1
ATOM 778 N N . ILE A 1 92 ? -6.447 9.370 -9.819 1.00 78.44 92 ILE A N 1
ATOM 779 C CA . ILE A 1 92 ? -5.574 10.468 -9.414 1.00 78.44 92 ILE A CA 1
ATOM 780 C C . ILE A 1 92 ? -5.905 11.671 -10.289 1.00 78.44 92 ILE A C 1
ATOM 782 O O . ILE A 1 92 ? -5.293 11.896 -11.330 1.00 78.44 92 ILE A O 1
ATOM 786 N N . GLU A 1 93 ? -6.885 12.448 -9.842 1.00 72.50 93 GLU A N 1
ATOM 787 C CA . GLU A 1 93 ? -7.274 13.686 -10.509 1.00 72.50 93 GLU A CA 1
ATOM 788 C C . GLU A 1 93 ? -6.168 14.749 -10.364 1.00 72.50 93 GLU A C 1
ATOM 790 O O . GLU A 1 93 ? -5.618 14.960 -9.272 1.00 72.50 93 GLU A O 1
ATOM 795 N N . ASP A 1 94 ? -5.805 15.404 -11.474 1.00 58.88 94 ASP A N 1
ATOM 796 C CA . ASP A 1 94 ? -4.779 16.451 -11.470 1.00 58.88 94 ASP A CA 1
ATOM 797 C C . ASP A 1 94 ? -5.252 17.635 -10.609 1.00 58.88 94 ASP A C 1
ATOM 799 O O . ASP A 1 94 ? -6.379 18.105 -10.733 1.00 58.88 94 ASP A O 1
ATOM 803 N N . GLY A 1 95 ? -4.406 18.091 -9.683 1.00 58.66 95 GLY A N 1
ATOM 804 C CA . GLY A 1 95 ? -4.750 19.138 -8.712 1.00 58.66 95 GLY A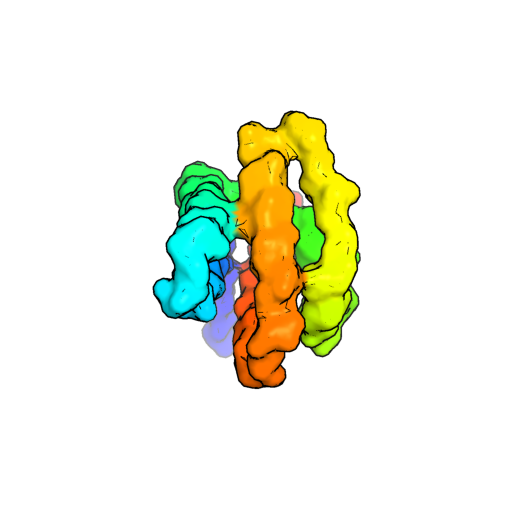 CA 1
ATOM 805 C C . GLY A 1 95 ? -5.447 18.670 -7.423 1.00 58.66 95 GLY A C 1
ATOM 806 O O . GLY A 1 95 ? -5.425 19.414 -6.444 1.00 58.66 95 GLY A O 1
ATOM 807 N N . ALA A 1 96 ? -5.969 17.438 -7.344 1.00 61.16 96 ALA A N 1
ATOM 808 C CA . ALA A 1 96 ? -6.576 16.910 -6.108 1.00 61.16 96 ALA A CA 1
ATOM 809 C C . ALA A 1 96 ? -5.537 16.543 -5.027 1.00 61.16 96 ALA A C 1
ATOM 811 O O . ALA A 1 96 ? -5.852 16.453 -3.839 1.00 61.16 96 ALA A O 1
ATOM 812 N N . LEU A 1 97 ? -4.279 16.333 -5.430 1.00 66.12 97 LEU A N 1
ATOM 813 C CA . LEU A 1 97 ? -3.148 16.069 -4.543 1.00 66.12 97 LEU A CA 1
ATOM 814 C C . LEU A 1 97 ? -1.957 16.937 -4.957 1.00 66.12 97 LEU A C 1
ATOM 816 O O . LEU A 1 97 ? -1.598 16.972 -6.132 1.00 66.12 97 LEU A O 1
ATOM 820 N N . VAL A 1 98 ? -1.263 17.535 -3.978 1.00 69.50 98 VAL A N 1
ATOM 821 C CA . VAL A 1 98 ? -0.046 18.359 -4.183 1.00 69.50 98 VAL A CA 1
ATOM 822 C C . VAL A 1 98 ? 1.012 17.645 -5.040 1.00 69.50 98 VAL A C 1
ATOM 824 O O . VAL A 1 98 ? 1.790 18.284 -5.736 1.00 69.50 98 VAL A O 1
ATOM 827 N N . ASN A 1 99 ? 1.019 16.309 -5.028 1.00 81.31 99 ASN A N 1
ATOM 828 C CA . ASN A 1 99 ? 1.965 15.481 -5.772 1.00 81.31 99 ASN A CA 1
ATOM 829 C C . ASN A 1 99 ? 1.290 14.468 -6.716 1.00 81.31 99 ASN A C 1
ATOM 831 O O . ASN A 1 99 ? 1.882 13.427 -7.011 1.00 81.31 99 ASN A O 1
ATOM 835 N N . ALA A 1 100 ? 0.072 14.762 -7.189 1.00 81.00 100 ALA A N 1
ATOM 836 C CA . ALA A 1 100 ? -0.710 13.899 -8.084 1.00 81.00 100 ALA A CA 1
ATOM 837 C C . ALA A 1 100 ? 0.114 13.404 -9.286 1.00 81.00 100 ALA A C 1
ATOM 839 O O . ALA A 1 100 ? 0.225 12.200 -9.514 1.00 81.00 100 ALA A O 1
ATOM 840 N N . LYS A 1 101 ? 0.798 14.322 -9.983 1.00 86.00 101 LYS A N 1
ATOM 841 C CA . LYS A 1 101 ? 1.630 14.008 -11.158 1.00 86.00 101 LYS A CA 1
ATOM 842 C C . LYS A 1 101 ? 2.744 13.008 -10.851 1.00 86.00 101 LYS A C 1
ATOM 844 O O . LYS A 1 101 ? 2.910 12.033 -11.575 1.00 86.00 101 LYS A O 1
ATOM 849 N N . LYS A 1 102 ? 3.471 13.207 -9.746 1.00 88.25 102 LYS A N 1
ATOM 850 C CA . LYS A 1 102 ? 4.565 12.314 -9.333 1.00 88.25 102 LYS A CA 1
ATOM 851 C C . LYS A 1 102 ? 4.047 10.938 -8.907 1.00 88.25 102 LYS A C 1
ATOM 853 O O . LYS A 1 102 ? 4.686 9.925 -9.193 1.00 88.25 102 LYS A O 1
ATOM 858 N N . ALA A 1 103 ? 2.898 10.888 -8.233 1.00 87.19 103 ALA A N 1
ATOM 859 C CA . ALA A 1 103 ? 2.251 9.630 -7.872 1.00 87.19 103 ALA A CA 1
ATOM 860 C C . ALA A 1 103 ? 1.821 8.850 -9.124 1.00 87.19 103 ALA A C 1
ATOM 862 O O . ALA A 1 103 ? 2.144 7.670 -9.248 1.00 87.19 103 ALA A O 1
ATOM 863 N N . LEU A 1 104 ? 1.176 9.523 -10.081 1.00 90.06 104 LEU A N 1
ATOM 864 C CA . LEU A 1 104 ? 0.735 8.915 -11.333 1.00 90.06 104 LEU A CA 1
ATOM 865 C C . LEU A 1 104 ? 1.924 8.446 -12.191 1.00 90.06 104 LEU A C 1
ATOM 867 O O . LEU A 1 104 ? 1.919 7.318 -12.681 1.00 90.06 104 LEU A O 1
ATOM 871 N N . GLU A 1 105 ? 2.989 9.247 -12.297 1.00 92.69 105 GLU A N 1
ATOM 872 C CA . GLU A 1 105 ? 4.239 8.849 -12.962 1.00 92.69 105 GLU A CA 1
ATOM 873 C C . GLU A 1 105 ? 4.854 7.602 -12.311 1.00 92.69 105 GLU A C 1
ATOM 875 O O . GLU A 1 105 ? 5.258 6.669 -13.008 1.00 92.69 105 GLU A O 1
ATOM 880 N N . THR A 1 106 ? 4.887 7.556 -10.977 1.00 92.88 106 THR A N 1
ATOM 881 C CA . THR A 1 106 ? 5.386 6.395 -10.229 1.00 92.88 106 THR A CA 1
ATOM 882 C C . THR A 1 106 ? 4.563 5.150 -10.544 1.00 92.88 106 THR A C 1
ATOM 884 O O . THR A 1 106 ? 5.133 4.109 -10.860 1.00 92.88 106 THR A O 1
ATOM 887 N N . ILE A 1 107 ? 3.232 5.254 -10.511 1.00 91.81 107 ILE A N 1
ATOM 888 C CA . ILE A 1 107 ? 2.328 4.138 -10.811 1.00 91.81 107 ILE A CA 1
ATOM 889 C C . ILE A 1 107 ? 2.527 3.651 -12.244 1.00 91.81 107 ILE A C 1
ATOM 891 O O . ILE A 1 107 ? 2.691 2.453 -12.457 1.00 91.81 107 ILE A O 1
ATOM 895 N N . HIS A 1 108 ? 2.566 4.551 -13.228 1.00 92.94 108 HIS A N 1
ATOM 896 C CA . HIS A 1 108 ? 2.810 4.163 -14.616 1.00 92.94 108 HIS A CA 1
ATOM 897 C C . HIS A 1 108 ? 4.183 3.523 -14.810 1.00 92.94 108 HIS A C 1
ATOM 899 O O . HIS A 1 108 ? 4.296 2.566 -15.571 1.00 92.94 108 HIS A O 1
ATOM 905 N N . THR A 1 109 ? 5.207 4.021 -14.116 1.00 92.56 109 THR A N 1
ATOM 906 C CA . THR A 1 109 ? 6.549 3.432 -14.148 1.00 92.56 109 THR A CA 1
ATOM 907 C C . THR A 1 109 ? 6.516 2.015 -13.588 1.00 92.56 109 THR A C 1
ATOM 909 O O . THR A 1 109 ? 6.929 1.099 -14.282 1.00 92.56 109 THR A O 1
ATOM 912 N N . ILE A 1 110 ? 5.929 1.801 -12.404 1.00 91.56 110 ILE A N 1
ATOM 913 C CA . ILE A 1 110 ? 5.772 0.462 -11.817 1.00 91.56 110 ILE A CA 1
ATOM 914 C C . ILE A 1 110 ? 5.024 -0.460 -12.784 1.00 91.56 110 ILE A C 1
ATOM 916 O O . ILE A 1 110 ? 5.526 -1.532 -13.102 1.00 91.56 110 ILE A O 1
ATOM 920 N N . ARG A 1 111 ? 3.859 -0.035 -13.296 1.00 91.69 111 ARG A N 1
ATOM 921 C CA . ARG A 1 111 ? 3.019 -0.818 -14.222 1.00 91.69 111 ARG A CA 1
ATOM 922 C C . ARG A 1 111 ? 3.773 -1.280 -15.459 1.00 91.69 111 ARG A C 1
ATOM 924 O O . ARG A 1 111 ? 3.637 -2.436 -15.851 1.00 91.69 111 ARG A O 1
ATOM 931 N N . LYS A 1 112 ? 4.574 -0.390 -16.048 1.00 89.62 112 LYS A N 1
ATOM 932 C CA . LYS A 1 112 ? 5.411 -0.717 -17.205 1.00 89.62 112 LYS A CA 1
ATOM 933 C C . LYS A 1 112 ? 6.393 -1.832 -16.904 1.00 89.62 112 LYS A C 1
ATOM 935 O O . LYS A 1 112 ? 6.732 -2.539 -17.833 1.00 89.62 112 LYS A O 1
ATOM 940 N N . GLU A 1 113 ? 6.785 -2.044 -15.656 1.00 88.56 113 GLU A N 1
ATOM 941 C CA . GLU A 1 113 ? 7.708 -3.113 -15.281 1.00 88.56 113 GLU A CA 1
ATOM 942 C C . GLU A 1 113 ? 7.014 -4.385 -14.771 1.00 88.56 113 GLU A C 1
ATOM 944 O O . GLU A 1 113 ? 7.616 -5.457 -14.774 1.00 88.56 113 GLU A O 1
ATOM 949 N N . LEU A 1 114 ? 5.734 -4.315 -14.377 1.00 86.00 114 LEU A N 1
ATOM 950 C CA . LEU A 1 114 ? 5.020 -5.453 -13.776 1.00 86.00 114 LEU A CA 1
ATOM 951 C C . LEU A 1 114 ? 4.929 -6.681 -14.698 1.00 86.00 114 LEU A C 1
ATOM 953 O O . LEU A 1 114 ? 4.844 -7.804 -14.202 1.00 86.00 114 LEU A O 1
ATOM 957 N N . HIS A 1 115 ? 4.986 -6.501 -16.022 1.00 82.38 115 HIS A N 1
ATOM 958 C CA . HIS A 1 115 ? 4.991 -7.616 -16.979 1.00 82.38 115 HIS A CA 1
ATOM 959 C C . HIS A 1 115 ? 6.258 -8.483 -16.883 1.00 82.38 115 HIS A C 1
ATOM 961 O O . HIS A 1 115 ? 6.222 -9.657 -17.242 1.00 82.38 115 HIS A O 1
ATOM 967 N N . LYS A 1 116 ? 7.362 -7.931 -16.361 1.00 86.06 116 LYS A N 1
ATOM 968 C CA . LYS A 1 116 ? 8.634 -8.641 -16.165 1.00 86.06 116 LYS A CA 1
ATOM 969 C C . LYS A 1 116 ? 8.651 -9.492 -14.895 1.00 86.06 116 LYS A C 1
ATOM 971 O O . LYS A 1 116 ? 9.602 -10.233 -14.655 1.00 86.06 116 LYS A O 1
ATOM 976 N N . PHE A 1 117 ? 7.641 -9.361 -14.035 1.00 88.62 117 PHE A N 1
ATOM 977 C CA . PHE A 1 117 ? 7.630 -10.036 -12.744 1.00 88.62 117 PHE A CA 1
ATOM 978 C C . PHE A 1 117 ? 7.304 -11.521 -12.892 1.00 88.62 117 PHE A C 1
ATOM 980 O O . PHE A 1 117 ? 6.350 -11.908 -13.568 1.00 88.62 117 PHE A O 1
ATOM 987 N N . SER A 1 118 ? 8.061 -12.357 -12.182 1.00 93.56 118 SER A N 1
ATOM 988 C CA . SER A 1 118 ? 7.721 -13.767 -12.007 1.00 93.56 118 SER A CA 1
ATOM 989 C C . SER A 1 118 ? 6.491 -13.932 -11.111 1.00 93.56 118 SER A C 1
ATOM 991 O O . SER A 1 118 ? 6.159 -13.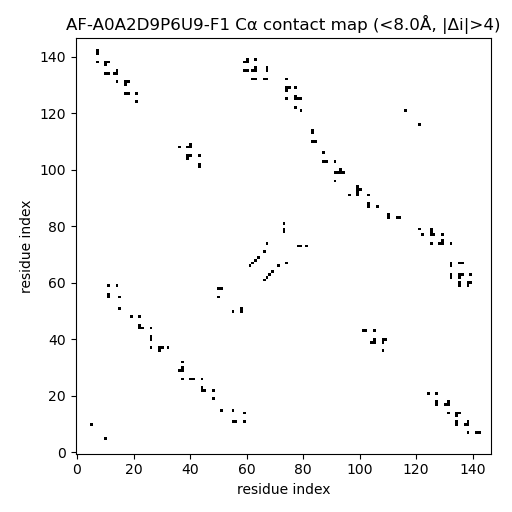055 -10.306 1.00 93.56 118 SER A O 1
ATOM 993 N N . ASP A 1 119 ? 5.838 -15.089 -11.188 1.00 94.25 119 ASP A N 1
ATOM 994 C CA . ASP A 1 119 ? 4.632 -15.372 -10.399 1.00 94.25 119 ASP A CA 1
ATOM 995 C C . ASP A 1 119 ? 4.881 -15.312 -8.888 1.00 94.25 119 ASP A C 1
ATOM 997 O O . ASP A 1 119 ? 4.021 -14.875 -8.123 1.00 94.25 119 ASP A O 1
ATOM 1001 N N . HIS A 1 120 ? 6.096 -15.650 -8.447 1.00 94.94 120 HIS A N 1
ATOM 1002 C CA . HIS A 1 120 ? 6.505 -15.483 -7.055 1.00 94.94 120 HIS A CA 1
ATOM 1003 C C . HIS A 1 120 ? 6.483 -14.006 -6.619 1.00 94.94 120 HIS A C 1
ATOM 1005 O O . HIS A 1 120 ? 5.976 -13.682 -5.541 1.00 94.94 120 HIS A O 1
ATOM 1011 N N . VAL A 1 121 ? 6.994 -13.093 -7.456 1.00 94.31 121 VAL A N 1
ATOM 1012 C CA . VAL A 1 121 ? 6.980 -11.650 -7.165 1.00 94.31 121 VAL A CA 1
ATOM 1013 C C . VAL A 1 121 ? 5.544 -11.125 -7.164 1.00 94.31 121 VAL A C 1
ATOM 1015 O O . VAL A 1 121 ? 5.158 -10.436 -6.220 1.00 94.31 121 VAL A O 1
ATOM 1018 N N . LYS A 1 122 ? 4.728 -11.509 -8.154 1.00 94.88 122 LYS A N 1
ATOM 1019 C CA . LYS A 1 122 ? 3.303 -11.134 -8.230 1.00 94.88 122 LYS A CA 1
ATOM 1020 C C . LYS A 1 122 ? 2.524 -11.596 -6.994 1.00 94.88 122 LYS A C 1
ATOM 1022 O O . LYS A 1 122 ? 1.802 -10.812 -6.380 1.00 94.88 122 LYS A O 1
ATOM 1027 N N . SER A 1 123 ? 2.729 -12.843 -6.569 1.00 95.62 123 SER A N 1
ATOM 1028 C CA . SER A 1 123 ? 2.099 -13.411 -5.371 1.00 95.62 123 SER A CA 1
ATOM 1029 C C . SER A 1 123 ? 2.500 -12.660 -4.097 1.00 95.62 123 SER A C 1
ATOM 1031 O O . SER A 1 123 ? 1.645 -12.270 -3.295 1.00 95.62 123 SER A O 1
ATOM 1033 N N . ARG A 1 124 ? 3.798 -12.362 -3.927 1.00 96.44 124 ARG A N 1
ATOM 1034 C CA . ARG A 1 124 ? 4.284 -11.572 -2.785 1.00 96.44 124 ARG A CA 1
ATOM 1035 C C . ARG A 1 124 ? 3.729 -10.147 -2.788 1.00 96.44 124 ARG A C 1
ATOM 1037 O O . ARG A 1 124 ? 3.358 -9.647 -1.727 1.00 96.44 124 ARG A O 1
ATOM 1044 N N . TRP A 1 125 ? 3.625 -9.519 -3.957 1.00 95.81 125 TRP A N 1
ATOM 1045 C CA . TRP A 1 125 ? 3.003 -8.206 -4.107 1.00 95.81 125 TRP A CA 1
ATOM 1046 C C . TRP A 1 125 ? 1.556 -8.221 -3.617 1.00 95.81 125 TRP A C 1
ATOM 1048 O O . TRP A 1 125 ? 1.185 -7.449 -2.732 1.00 95.81 125 TRP A O 1
ATOM 1058 N N . MET A 1 126 ? 0.750 -9.162 -4.117 1.00 97.00 126 MET A N 1
ATOM 1059 C CA . MET A 1 126 ? -0.651 -9.276 -3.710 1.00 97.00 126 MET A CA 1
ATOM 1060 C C . MET A 1 126 ? -0.811 -9.642 -2.236 1.00 97.00 126 MET A C 1
ATOM 1062 O O . MET A 1 126 ? -1.773 -9.206 -1.604 1.00 97.00 126 MET A O 1
ATOM 1066 N N . LYS A 1 127 ? 0.143 -10.364 -1.636 1.00 98.00 127 LYS A N 1
ATOM 1067 C CA . LYS A 1 127 ? 0.159 -10.595 -0.185 1.00 98.00 127 LYS A CA 1
ATOM 1068 C C . LYS A 1 127 ? 0.285 -9.287 0.599 1.00 98.00 127 LYS A C 1
ATOM 1070 O O . LYS A 1 127 ? -0.450 -9.112 1.574 1.00 98.00 127 LYS A O 1
ATOM 1075 N N . TYR A 1 128 ? 1.160 -8.368 0.184 1.00 98.00 128 TYR A N 1
ATOM 1076 C CA . TYR A 1 128 ? 1.248 -7.047 0.813 1.00 98.00 128 TYR A CA 1
ATOM 1077 C C . TYR A 1 128 ? -0.060 -6.272 0.653 1.00 98.00 128 TYR A C 1
ATOM 1079 O O . TYR A 1 128 ? -0.622 -5.854 1.666 1.00 98.00 128 TYR A O 1
ATOM 1087 N N . VAL A 1 129 ? -0.589 -6.172 -0.575 1.00 97.94 129 VAL A N 1
ATOM 1088 C CA . VAL A 1 129 ? -1.854 -5.470 -0.874 1.00 97.94 129 VAL A CA 1
ATOM 1089 C C . VAL A 1 129 ? -3.002 -6.008 -0.013 1.00 97.94 129 VAL A C 1
ATOM 1091 O O . VAL A 1 129 ? -3.677 -5.231 0.663 1.00 97.94 129 VAL A O 1
ATOM 1094 N N . LYS A 1 130 ? -3.185 -7.335 0.047 1.00 98.31 130 LYS A N 1
ATOM 1095 C CA . LYS A 1 130 ? -4.205 -7.986 0.891 1.00 98.31 130 LYS A CA 1
ATOM 1096 C C . LYS A 1 130 ? -4.006 -7.673 2.374 1.00 98.31 130 LYS A C 1
ATOM 1098 O O . LYS A 1 130 ? -4.976 -7.404 3.080 1.00 98.31 130 LYS A O 1
ATOM 1103 N N . THR A 1 131 ? -2.765 -7.705 2.859 1.00 98.50 131 THR A N 1
ATOM 1104 C CA . THR A 1 131 ? -2.457 -7.493 4.282 1.00 98.50 131 THR A CA 1
ATOM 1105 C C . THR A 1 131 ? -2.780 -6.067 4.717 1.00 98.50 131 THR A C 1
ATOM 1107 O O . THR A 1 131 ? -3.527 -5.876 5.678 1.00 98.50 131 THR A O 1
ATOM 1110 N N . VAL A 1 132 ? -2.292 -5.058 3.986 1.00 98.50 132 VAL A N 1
ATOM 1111 C CA . VAL A 1 132 ? -2.577 -3.650 4.312 1.00 98.50 132 VAL A CA 1
ATOM 1112 C C . VAL A 1 132 ? -4.063 -3.320 4.140 1.00 98.50 132 VAL A C 1
ATOM 1114 O O . VAL A 1 132 ? -4.633 -2.603 4.962 1.00 98.50 132 VAL A O 1
ATOM 1117 N N . SER A 1 133 ? -4.726 -3.925 3.150 1.00 98.62 133 SER A N 1
ATOM 1118 C CA . SER A 1 133 ? -6.166 -3.776 2.925 1.00 98.62 133 SER A CA 1
ATOM 1119 C C . SER A 1 133 ? -6.983 -4.291 4.107 1.00 98.62 133 SER A C 1
ATOM 1121 O O . SER A 1 133 ? -7.784 -3.548 4.676 1.00 98.62 133 SER A O 1
ATOM 1123 N N . LYS A 1 134 ? -6.717 -5.517 4.569 1.00 98.38 134 LYS A N 1
ATOM 1124 C CA . LYS A 1 134 ? -7.397 -6.092 5.739 1.00 98.38 134 LYS A CA 1
ATOM 1125 C C . LYS A 1 134 ? -7.176 -5.268 7.006 1.00 98.38 134 LYS A C 1
ATOM 1127 O O . LYS A 1 134 ? -8.127 -5.053 7.753 1.00 98.38 134 LYS A O 1
ATOM 1132 N N . LEU A 1 135 ? -5.959 -4.764 7.223 1.00 98.56 135 LEU A N 1
ATOM 1133 C CA . LEU A 1 135 ? -5.654 -3.886 8.356 1.00 98.56 135 LEU A CA 1
ATOM 1134 C C . LEU A 1 135 ? -6.439 -2.567 8.289 1.00 98.56 135 LEU A C 1
ATOM 1136 O O . LEU A 1 135 ? -6.958 -2.120 9.309 1.00 98.56 135 LEU A O 1
ATOM 1140 N N . SER A 1 136 ? -6.586 -1.975 7.099 1.00 98.56 136 SER A N 1
ATOM 1141 C CA . SER A 1 136 ? -7.368 -0.742 6.935 1.00 98.56 136 SER A CA 1
ATOM 1142 C C . SER A 1 136 ? -8.862 -0.931 7.219 1.00 98.56 136 SER A C 1
ATOM 1144 O O . SER A 1 136 ? -9.455 -0.115 7.923 1.00 98.56 136 SER A O 1
ATOM 1146 N N . LEU A 1 137 ? -9.460 -2.039 6.765 1.00 98.12 137 LEU A N 1
ATOM 1147 C CA . LEU A 1 137 ? -10.839 -2.398 7.114 1.00 98.12 137 LEU A CA 1
ATOM 1148 C C . LEU A 1 137 ? -10.993 -2.637 8.616 1.00 98.12 137 LEU A C 1
ATOM 1150 O O . LEU A 1 137 ? -11.930 -2.123 9.220 1.00 98.12 137 LEU A O 1
ATOM 1154 N N . LEU A 1 138 ? -10.074 -3.395 9.221 1.00 97.44 138 LEU A N 1
ATOM 1155 C CA . LEU A 1 138 ? -10.125 -3.688 10.651 1.00 97.44 138 LEU A CA 1
ATOM 1156 C C . LEU A 1 138 ? -10.092 -2.399 11.482 1.00 97.44 138 LEU A C 1
ATOM 1158 O O . LEU A 1 138 ? -10.849 -2.272 12.441 1.00 97.44 138 LEU A O 1
ATOM 1162 N N . TYR A 1 139 ? -9.266 -1.429 11.082 1.00 97.25 139 TYR A N 1
ATOM 1163 C CA .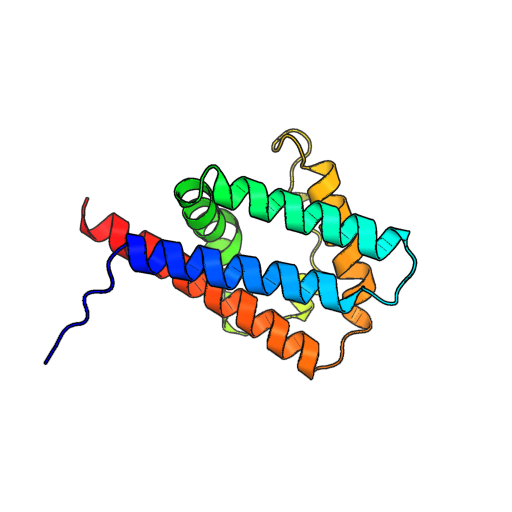 TYR A 1 139 ? -9.212 -0.116 11.719 1.00 97.25 139 TYR A CA 1
ATOM 1164 C C . TYR A 1 139 ? -10.550 0.629 11.626 1.00 97.25 139 TYR A C 1
ATOM 1166 O O . TYR A 1 139 ? -11.035 1.144 12.630 1.00 97.25 139 TYR A O 1
ATOM 1174 N N . VAL A 1 140 ? -11.171 0.657 10.441 1.00 96.38 140 VAL A N 1
ATOM 1175 C CA . VAL A 1 140 ? -12.457 1.344 10.225 1.00 96.38 140 VAL A CA 1
ATOM 1176 C C . VAL A 1 140 ? -13.592 0.687 11.012 1.00 96.38 140 VAL A C 1
ATOM 1178 O O . VAL A 1 140 ? -14.348 1.397 11.667 1.00 96.38 140 VAL A O 1
ATOM 1181 N N . ILE A 1 141 ? -13.676 -0.649 11.021 1.00 95.19 141 ILE A N 1
ATOM 1182 C CA . ILE A 1 141 ? -14.655 -1.381 11.844 1.00 95.19 141 ILE A CA 1
ATOM 1183 C C . ILE A 1 141 ? -14.459 -1.042 13.322 1.00 95.19 141 ILE A C 1
ATOM 1185 O O . ILE A 1 141 ? -15.425 -0.759 14.023 1.00 95.19 141 ILE A O 1
ATOM 1189 N N . LYS A 1 142 ? -13.209 -1.058 13.802 1.00 93.06 142 LYS A N 1
ATOM 1190 C CA . LYS A 1 142 ? -12.913 -0.805 15.214 1.00 93.06 142 LYS A CA 1
ATOM 1191 C C . LYS A 1 142 ? -13.285 0.616 15.631 1.00 93.06 142 LYS A C 1
ATOM 1193 O O . LYS A 1 142 ? -13.842 0.792 16.709 1.00 93.06 142 LYS A O 1
ATOM 1198 N N . LYS A 1 143 ? -13.021 1.595 14.762 1.00 89.31 143 LYS A N 1
ATOM 1199 C CA . LYS A 1 143 ? -13.379 2.995 14.989 1.00 89.31 143 LYS A CA 1
ATOM 1200 C C . LYS A 1 143 ? -14.899 3.192 15.055 1.00 89.31 143 LYS A C 1
ATOM 1202 O O . LYS A 1 143 ? -15.367 3.863 15.962 1.00 89.31 143 LYS A O 1
ATOM 1207 N N . ALA A 1 144 ? -15.656 2.542 14.167 1.00 88.62 144 ALA A N 1
ATOM 1208 C CA . ALA A 1 144 ? -17.120 2.618 14.145 1.00 88.62 144 ALA A CA 1
ATOM 1209 C C . ALA A 1 144 ? -17.797 1.974 15.372 1.00 88.62 144 ALA A C 1
ATOM 1211 O O . ALA A 1 144 ? -18.924 2.311 15.690 1.00 88.62 144 ALA A O 1
ATOM 1212 N N . GLN A 1 145 ? -17.130 1.056 16.081 1.00 82.88 145 GLN A N 1
ATOM 1213 C CA . GLN A 1 145 ? -17.656 0.454 17.319 1.00 82.88 145 GLN A CA 1
ATOM 1214 C C . GLN A 1 145 ? -17.579 1.384 18.543 1.00 82.88 145 GLN A C 1
ATOM 1216 O O . GLN A 1 145 ? -18.059 1.011 19.613 1.00 82.88 145 GLN A O 1
ATOM 1221 N N . LYS A 1 146 ? -16.907 2.534 18.425 1.00 70.06 146 LYS A N 1
ATOM 1222 C CA . LYS A 1 146 ? -16.791 3.542 19.490 1.00 70.06 146 LYS A CA 1
ATOM 1223 C C . LYS A 1 146 ? -17.720 4.744 19.290 1.00 70.06 146 LYS A C 1
ATOM 1225 O O . LYS A 1 146 ? -17.756 5.599 20.173 1.00 70.06 146 LYS A O 1
ATOM 1230 N N . GLU A 1 147 ? -18.382 4.820 18.139 1.00 55.50 147 GLU A N 1
ATOM 1231 C CA . GLU A 1 147 ? -19.373 5.841 17.773 1.00 55.50 147 GLU A CA 1
ATOM 1232 C C . GLU A 1 147 ? -20.782 5.319 18.084 1.00 55.50 147 GLU A C 1
ATOM 1234 O O . GLU A 1 147 ? -21.597 6.129 18.576 1.00 55.50 147 GLU A O 1
#

Foldseek 3Di:
DDPPPCDLVNLLVQLLVLLLVLLVVLLVVCPPPDPVLSVLSNVLSVVVNVVCVVCSPCVLLCCQVLPCVVCVPCLVVLVLVCLLPDDCCVSQDPPPDPCSVSNNSNSVSSSVCVVVDDPVRSNVSSVSSNSSNVSSVVSVVNVVVVD

Mean predicted aligned error: 4.88 Å

Sequence (147 aa):
MNNLVIDEKSILNAFCKNYKEWMEWTVSLFKEENNKTHKTIRGGCELVCNFIKLNPILFITGYYKQIYARYKKYIDDGDFNFFAEKDYSWDIEDGALVNAKKALETIHTIRKELHKFSDHVKSRWMKYVKTVSKLSLLYVIKKAQKE

Solvent-accessible surface area (backbone atoms only — not comparable to full-atom values): 8218 Å² total; per-residue (Å²): 131,87,76,78,74,80,46,65,67,58,39,50,51,51,30,54,49,53,48,47,53,46,42,57,52,56,43,59,76,32,72,88,48,63,72,64,63,33,49,45,41,38,57,33,41,51,50,54,51,50,48,38,72,75,39,48,69,61,42,40,54,46,42,24,63,71,44,35,68,72,39,40,66,45,48,74,74,50,47,59,60,59,69,50,67,54,81,55,66,85,77,49,48,83,81,79,38,102,54,28,67,55,47,51,52,21,50,53,54,51,36,74,49,52,80,76,53,52,70,70,54,52,52,54,51,39,49,45,54,39,50,41,38,52,33,23,48,52,42,53,56,57,56,60,75,77,110